Protein AF-A0A1E7RCG8-F1 (afdb_monomer_lite)

pLDDT: mean 78.98, std 17.81, range [35.38, 94.06]

Organism: NCBI:txid1262585

Structure (mmCIF, N/CA/C/O backbone):
data_AF-A0A1E7RCG8-F1
#
_entry.id   AF-A0A1E7RCG8-F1
#
loop_
_atom_site.group_PDB
_atom_site.id
_atom_site.type_symbol
_atom_site.label_atom_id
_atom_site.label_alt_id
_atom_site.label_comp_id
_atom_site.label_asym_id
_atom_site.label_entity_id
_atom_site.label_seq_id
_atom_site.pdbx_PDB_ins_code
_atom_site.Cartn_x
_atom_site.Cartn_y
_atom_site.Cartn_z
_atom_site.occupancy
_atom_site.B_iso_or_equiv
_atom_site.auth_seq_id
_atom_site.auth_comp_id
_atom_site.auth_asym_id
_atom_site.auth_atom_id
_atom_site.pdbx_PDB_model_num
ATOM 1 N N . MET A 1 1 ? -11.435 17.766 3.651 1.00 52.00 1 MET A N 1
ATOM 2 C CA . MET A 1 1 ? -10.943 16.372 3.685 1.00 52.00 1 MET A CA 1
ATOM 3 C C . MET A 1 1 ? -9.484 16.411 4.091 1.00 52.00 1 MET A C 1
ATOM 5 O O . MET A 1 1 ? -8.749 17.209 3.526 1.00 52.00 1 MET A O 1
ATOM 9 N N . GLN A 1 2 ? -9.094 15.659 5.115 1.00 78.31 2 GLN A N 1
ATOM 10 C CA . GLN A 1 2 ? -7.723 15.662 5.619 1.00 78.31 2 GLN A CA 1
ATOM 11 C C . GLN A 1 2 ? -6.909 14.642 4.813 1.00 78.31 2 GLN A C 1
ATOM 13 O O . GLN A 1 2 ? -7.200 13.451 4.869 1.00 78.31 2 GLN A O 1
ATOM 18 N N . THR A 1 3 ? -5.942 15.112 4.028 1.00 89.19 3 THR A N 1
ATOM 19 C CA . THR A 1 3 ? -5.001 14.256 3.290 1.00 89.19 3 THR A CA 1
ATOM 20 C C . THR A 1 3 ? -3.705 14.181 4.084 1.00 89.19 3 THR A C 1
ATOM 22 O O . THR A 1 3 ? -3.158 15.217 4.459 1.00 89.19 3 THR A O 1
ATOM 25 N N . LEU A 1 4 ? -3.230 12.970 4.366 1.00 93.38 4 LEU A N 1
ATOM 26 C CA . LEU A 1 4 ? -1.968 12.739 5.064 1.00 93.38 4 LEU A CA 1
ATOM 27 C C . LEU A 1 4 ? -0.823 12.562 4.072 1.00 93.38 4 LEU A C 1
ATOM 29 O O . LEU A 1 4 ? -0.998 11.992 2.998 1.00 93.38 4 LEU A O 1
ATOM 33 N N . THR A 1 5 ? 0.373 12.987 4.460 1.00 93.75 5 THR A N 1
ATOM 34 C CA . THR A 1 5 ? 1.600 12.690 3.714 1.00 93.75 5 THR A CA 1
ATOM 35 C C . THR A 1 5 ? 2.367 11.545 4.370 1.00 93.75 5 THR A C 1
ATOM 37 O O . THR A 1 5 ? 2.252 11.311 5.574 1.00 93.75 5 THR A O 1
ATOM 40 N N . ILE A 1 6 ? 3.194 10.836 3.599 1.00 92.81 6 ILE A N 1
ATOM 41 C CA . ILE A 1 6 ? 4.041 9.756 4.129 1.00 92.81 6 ILE A CA 1
ATOM 42 C C . ILE A 1 6 ? 4.908 10.225 5.319 1.00 92.81 6 ILE A C 1
ATOM 44 O O . ILE A 1 6 ? 4.835 9.588 6.373 1.00 92.81 6 ILE A O 1
ATOM 48 N N . PRO A 1 7 ? 5.620 11.373 5.262 1.00 92.75 7 PRO A N 1
ATOM 49 C CA . PRO A 1 7 ? 6.367 11.880 6.417 1.00 92.75 7 PRO A CA 1
ATOM 50 C C . PRO A 1 7 ? 5.498 12.125 7.662 1.00 92.75 7 PRO A C 1
ATOM 52 O O . PRO A 1 7 ? 5.927 11.856 8.783 1.00 92.75 7 PRO A O 1
ATOM 55 N N . GLN A 1 8 ? 4.262 12.614 7.492 1.00 92.94 8 GLN A N 1
ATOM 56 C CA . GLN A 1 8 ? 3.329 12.825 8.608 1.00 92.94 8 GLN A CA 1
ATOM 57 C C . GLN A 1 8 ? 2.872 11.512 9.247 1.00 92.94 8 GLN A C 1
ATOM 59 O O . GLN A 1 8 ? 2.609 11.472 10.449 1.00 92.94 8 GLN A O 1
ATOM 64 N N . ILE A 1 9 ? 2.767 10.440 8.462 1.00 93.12 9 ILE A N 1
ATOM 65 C CA . ILE A 1 9 ? 2.411 9.123 8.988 1.00 93.12 9 ILE A CA 1
ATOM 66 C C . ILE A 1 9 ? 3.572 8.570 9.821 1.00 93.12 9 ILE A C 1
ATOM 68 O O . ILE A 1 9 ? 3.374 8.157 10.964 1.00 93.12 9 ILE A O 1
ATOM 72 N N . PHE A 1 10 ? 4.799 8.648 9.302 1.00 91.44 10 PHE A N 1
ATOM 73 C CA . PHE A 1 10 ? 5.983 8.157 10.009 1.00 91.44 10 PHE A CA 1
ATOM 74 C C . PHE A 1 10 ? 6.366 8.995 11.236 1.00 91.44 10 PHE A C 1
ATOM 76 O O . PHE A 1 10 ? 6.855 8.434 12.214 1.00 91.44 10 PHE A O 1
ATOM 83 N N . SER A 1 11 ? 6.066 10.299 11.269 1.00 91.88 11 SER A N 1
ATOM 84 C CA . SER A 1 11 ? 6.270 11.114 12.482 1.00 91.88 11 SER A CA 1
ATOM 85 C C . SER A 1 11 ? 5.372 10.699 13.654 1.00 91.88 11 SER A C 1
ATOM 87 O O . SER A 1 11 ? 5.677 10.996 14.807 1.00 91.88 11 SER A O 1
ATOM 89 N N . ARG A 1 12 ? 4.279 9.978 13.374 1.00 93.50 12 ARG A N 1
ATOM 90 C CA . ARG A 1 12 ? 3.350 9.417 14.366 1.00 93.50 12 ARG A CA 1
ATOM 91 C C . ARG A 1 12 ? 3.326 7.887 14.334 1.00 93.50 12 ARG A C 1
ATOM 93 O O . ARG A 1 12 ? 2.337 7.280 14.737 1.00 93.50 12 ARG A O 1
ATOM 100 N N . TRP A 1 13 ? 4.405 7.250 13.879 1.00 91.50 13 TRP A N 1
ATOM 101 C CA . TRP A 1 13 ? 4.464 5.800 13.677 1.00 91.50 13 TRP A CA 1
ATOM 102 C C . TRP A 1 13 ? 4.024 4.992 14.906 1.00 91.50 13 TRP A C 1
ATOM 104 O O . TRP A 1 13 ? 3.143 4.140 14.798 1.00 91.50 13 TRP A O 1
ATOM 114 N N . SER A 1 14 ? 4.550 5.323 16.090 1.00 91.62 14 SER A N 1
ATOM 115 C CA . SER A 1 14 ? 4.218 4.630 17.344 1.00 91.62 14 SER A CA 1
ATOM 116 C C . SER A 1 14 ? 2.732 4.717 17.704 1.00 91.62 14 SER A C 1
ATOM 118 O O . SER A 1 14 ? 2.170 3.760 18.230 1.00 91.62 14 SER A O 1
ATOM 120 N N . PHE A 1 15 ? 2.073 5.838 17.386 1.00 94.06 15 PHE A N 1
ATOM 121 C CA . PHE A 1 15 ? 0.631 5.999 17.587 1.00 94.06 15 PHE A CA 1
ATOM 122 C C . PHE A 1 15 ? -0.150 5.022 16.703 1.00 94.06 15 PHE A C 1
ATOM 124 O O . PHE A 1 15 ? -1.033 4.319 17.191 1.00 94.06 15 PHE A O 1
ATOM 131 N N . TYR A 1 16 ? 0.208 4.924 15.421 1.00 93.62 16 TYR A N 1
ATOM 132 C CA . TYR A 1 16 ? -0.446 3.996 14.500 1.00 93.62 16 TYR A CA 1
ATOM 133 C C . TYR A 1 16 ? -0.201 2.535 14.871 1.00 93.62 16 TYR A C 1
ATOM 135 O O . TYR A 1 16 ? -1.112 1.726 14.741 1.00 93.62 16 TYR A O 1
ATOM 143 N N . GLN A 1 17 ? 0.993 2.199 15.366 1.00 90.94 17 GLN A N 1
ATOM 144 C CA . GLN A 1 17 ? 1.291 0.855 15.865 1.00 90.94 17 GLN A CA 1
ATOM 145 C C . GLN A 1 17 ? 0.428 0.505 17.082 1.00 90.94 17 GLN A C 1
ATOM 147 O O . GLN A 1 17 ? -0.164 -0.571 17.123 1.00 90.94 17 GLN A O 1
ATOM 152 N N . TYR A 1 18 ? 0.322 1.419 18.049 1.00 94.00 18 TYR A N 1
ATOM 153 C CA . TYR A 1 18 ? -0.443 1.194 19.276 1.00 94.00 18 TYR A CA 1
ATOM 154 C C . TYR A 1 18 ? -1.959 1.120 19.023 1.00 94.00 18 TYR A C 1
ATOM 156 O O . TYR A 1 18 ? -2.644 0.281 19.600 1.00 94.00 18 TYR A O 1
ATOM 164 N N . HIS A 1 19 ? -2.487 1.955 18.124 1.00 92.62 19 HIS A N 1
ATOM 165 C CA . HIS A 1 19 ? -3.923 2.033 17.824 1.00 92.62 19 HIS A CA 1
ATOM 166 C C . HIS A 1 19 ? -4.354 1.256 16.573 1.00 92.62 19 HIS A C 1
ATOM 168 O O . HIS A 1 19 ? -5.495 1.398 16.128 1.00 92.62 19 HIS A O 1
ATOM 174 N N . TYR A 1 20 ? -3.472 0.432 16.002 1.00 91.56 20 TYR A N 1
ATOM 175 C CA . TYR A 1 20 ? -3.683 -0.232 14.714 1.00 91.56 20 TYR A CA 1
ATOM 176 C C . TYR A 1 20 ? -5.047 -0.917 14.598 1.00 91.56 20 TYR A C 1
ATOM 178 O O . TYR A 1 20 ? -5.795 -0.652 13.658 1.00 91.56 20 TYR A O 1
ATOM 186 N N . GLN A 1 21 ? -5.384 -1.766 15.573 1.00 88.88 21 GLN A N 1
ATOM 187 C CA . GLN A 1 21 ? -6.600 -2.575 15.540 1.00 88.88 21 GLN A CA 1
ATOM 188 C C . GLN A 1 21 ? -7.869 -1.713 15.515 1.00 88.88 21 GLN A C 1
ATOM 190 O O . GLN A 1 21 ? -8.797 -2.017 14.769 1.00 88.88 21 GLN A O 1
ATOM 195 N N . SER A 1 22 ? -7.893 -0.613 16.271 1.00 89.44 22 SER A N 1
ATOM 196 C CA . SER A 1 22 ? -9.023 0.320 16.280 1.00 89.44 22 SER A CA 1
ATOM 197 C C . SER A 1 22 ? -9.145 1.069 14.951 1.00 89.44 22 SER A C 1
ATOM 199 O O . SER A 1 22 ? -10.242 1.203 14.412 1.00 89.44 22 SER A O 1
ATOM 201 N N . LEU A 1 23 ? -8.015 1.510 14.386 1.00 89.69 23 LEU A N 1
ATOM 202 C CA . LEU A 1 23 ? -7.982 2.291 13.147 1.00 89.69 23 LEU A CA 1
ATOM 203 C C . LEU A 1 23 ? -8.460 1.496 11.929 1.00 89.69 23 LEU A C 1
ATOM 205 O O . LEU A 1 23 ? -9.164 2.047 11.086 1.00 89.69 23 LEU A O 1
ATOM 209 N N . ILE A 1 24 ? -8.110 0.208 11.827 1.00 89.19 24 ILE A N 1
ATOM 210 C CA . ILE A 1 24 ? -8.521 -0.620 10.680 1.00 89.19 24 ILE A CA 1
ATOM 211 C C . ILE A 1 24 ? -10.001 -1.022 10.717 1.00 89.19 24 ILE A C 1
ATOM 213 O O . ILE A 1 24 ? -10.560 -1.382 9.683 1.00 89.19 24 ILE A O 1
ATOM 217 N N . GLN A 1 25 ? -10.633 -0.967 11.892 1.00 87.75 25 GLN A N 1
ATOM 218 C CA . GLN A 1 25 ? -12.046 -1.305 12.074 1.00 87.75 25 GLN A CA 1
ATOM 219 C C . GLN A 1 25 ? -12.972 -0.108 11.834 1.00 87.75 25 GLN A C 1
ATOM 221 O O . GLN A 1 25 ? -14.127 -0.299 11.458 1.00 87.75 25 GLN A O 1
ATOM 226 N N . GLN A 1 26 ? -12.478 1.115 12.031 1.00 88.94 26 GLN A N 1
ATOM 227 C CA . GLN A 1 26 ? -13.250 2.346 11.877 1.00 88.94 26 GLN A CA 1
ATOM 228 C C . GLN A 1 26 ? -13.170 2.863 10.430 1.00 88.94 26 GLN A C 1
ATOM 230 O O . GLN A 1 26 ? -12.097 3.296 10.008 1.00 88.94 26 GLN A O 1
ATOM 235 N N . PRO A 1 27 ? -14.280 2.880 9.660 1.00 87.12 27 PRO A N 1
ATOM 236 C CA . PRO A 1 27 ? -14.265 3.306 8.259 1.00 87.12 27 PRO A CA 1
ATOM 237 C C . PRO A 1 27 ? -13.695 4.712 8.057 1.00 87.12 27 PRO A C 1
ATOM 239 O O . PRO A 1 27 ? -12.903 4.924 7.146 1.00 87.12 27 PRO A O 1
ATOM 242 N N . GLU A 1 28 ? -14.041 5.646 8.944 1.00 87.44 28 GLU A N 1
ATOM 243 C CA . GLU A 1 28 ? -13.614 7.048 8.868 1.00 87.44 28 GLU A CA 1
ATOM 244 C C . GLU A 1 28 ? -12.093 7.205 8.979 1.00 87.44 28 GLU A C 1
ATOM 246 O O . GLU A 1 28 ? -11.494 8.005 8.263 1.00 87.44 28 GLU A O 1
ATOM 251 N N . CYS A 1 29 ? -11.458 6.406 9.842 1.00 87.25 29 CYS A N 1
ATOM 252 C CA . CYS A 1 29 ? -10.006 6.375 9.989 1.00 87.25 29 CYS A CA 1
ATOM 253 C C . CYS A 1 29 ? -9.337 5.576 8.867 1.00 87.25 29 CYS A C 1
ATOM 255 O O . CYS A 1 29 ? -8.251 5.932 8.408 1.00 87.25 29 CYS A O 1
ATOM 257 N N . TYR A 1 30 ? -9.994 4.511 8.402 1.00 90.50 30 TYR A N 1
ATOM 258 C CA . TYR A 1 30 ? -9.502 3.657 7.330 1.00 90.50 30 TYR A CA 1
ATOM 259 C C . TYR A 1 30 ? -9.352 4.424 6.014 1.00 90.50 30 TYR A C 1
ATOM 261 O O . TYR A 1 30 ? -8.318 4.317 5.355 1.00 90.50 30 TYR A O 1
ATOM 269 N N . THR A 1 31 ? -10.367 5.213 5.644 1.00 90.31 31 THR A N 1
ATOM 270 C CA . THR A 1 31 ? -10.464 5.910 4.351 1.00 90.31 31 THR A CA 1
ATOM 271 C C . THR A 1 31 ? -9.809 7.291 4.342 1.00 90.31 31 THR A C 1
ATOM 273 O O . THR A 1 31 ? -10.132 8.124 3.493 1.00 90.31 31 THR A O 1
ATOM 276 N N . ILE A 1 32 ? -8.885 7.571 5.265 1.00 91.69 32 ILE A N 1
ATOM 277 C CA . ILE A 1 32 ? -8.080 8.795 5.204 1.00 91.69 32 ILE A CA 1
ATOM 278 C C . ILE A 1 32 ? -7.165 8.715 3.978 1.00 91.69 32 ILE A C 1
ATOM 280 O O . ILE A 1 32 ? -6.420 7.748 3.806 1.00 91.69 32 ILE A O 1
ATOM 284 N N . LEU A 1 33 ? -7.237 9.725 3.110 1.00 92.62 33 LEU A N 1
ATOM 285 C CA . LEU A 1 33 ? -6.431 9.786 1.894 1.00 92.62 33 LEU A CA 1
ATOM 286 C C . LEU A 1 33 ? -4.961 10.005 2.236 1.00 92.62 33 LEU A C 1
ATOM 288 O O . LEU A 1 33 ? -4.630 10.835 3.085 1.00 92.62 33 LEU A O 1
ATOM 292 N N . VAL A 1 34 ? -4.090 9.305 1.515 1.00 93.44 34 VAL A N 1
ATOM 293 C CA . VAL A 1 34 ? -2.646 9.502 1.601 1.00 93.44 34 VAL A CA 1
ATOM 294 C C . VAL A 1 34 ? -2.127 10.026 0.270 1.00 93.44 34 VAL A C 1
ATOM 296 O O . VAL A 1 34 ? -2.423 9.486 -0.799 1.00 93.44 34 VAL A O 1
ATOM 299 N N . GLU A 1 35 ? -1.384 11.125 0.331 1.00 93.25 35 GLU A N 1
ATOM 300 C CA . GLU A 1 35 ? -0.849 11.799 -0.842 1.00 93.25 35 GLU A CA 1
ATOM 301 C C . GLU A 1 35 ? 0.119 10.882 -1.596 1.00 93.25 35 GLU A C 1
ATOM 303 O O . GLU A 1 35 ? 1.000 10.264 -0.998 1.00 93.25 35 GLU A O 1
ATOM 308 N N . ASN A 1 36 ? -0.043 10.803 -2.919 1.00 90.62 36 ASN A N 1
ATOM 309 C CA . ASN A 1 36 ? 0.795 10.002 -3.817 1.00 90.62 36 ASN A CA 1
ATOM 310 C C . ASN A 1 36 ? 0.845 8.492 -3.494 1.00 90.62 36 ASN A C 1
ATOM 312 O O . ASN A 1 36 ? 1.664 7.776 -4.061 1.00 90.62 36 ASN A O 1
ATOM 316 N N . ALA A 1 37 ? -0.056 7.976 -2.651 1.00 93.69 37 ALA A N 1
ATOM 317 C CA . ALA A 1 37 ? -0.143 6.548 -2.364 1.00 93.69 37 ALA A CA 1
ATOM 318 C C . ALA A 1 37 ? -1.133 5.855 -3.310 1.00 93.69 37 ALA A C 1
ATOM 320 O O . ALA A 1 37 ? -2.346 6.071 -3.247 1.00 93.69 37 ALA A O 1
ATOM 321 N N . PHE A 1 38 ? -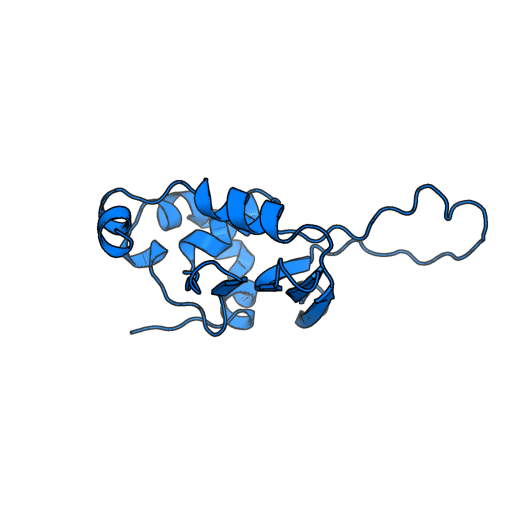0.618 5.028 -4.219 1.00 93.75 38 PHE A N 1
ATOM 322 C CA . PHE A 1 38 ? -1.435 4.325 -5.207 1.00 93.75 38 PHE A CA 1
ATOM 323 C C . PHE A 1 38 ? -0.735 3.090 -5.777 1.00 93.75 38 PHE A C 1
ATOM 325 O O . PHE A 1 38 ? 0.490 2.980 -5.763 1.00 93.75 38 PHE A O 1
ATOM 332 N N . ILE A 1 39 ? -1.521 2.197 -6.376 1.00 91.50 39 ILE A N 1
ATOM 333 C CA . ILE A 1 39 ? -1.034 1.086 -7.192 1.00 91.50 39 ILE A CA 1
ATOM 334 C C . ILE A 1 39 ? -1.525 1.259 -8.620 1.00 91.50 39 ILE A C 1
ATOM 336 O O . ILE A 1 39 ? -2.721 1.395 -8.862 1.00 91.50 39 ILE A O 1
ATOM 340 N N . THR A 1 40 ? -0.612 1.227 -9.581 1.00 92.06 40 THR A N 1
ATOM 341 C CA . THR A 1 40 ? -0.931 1.142 -11.007 1.00 92.06 40 THR A CA 1
ATOM 342 C C . THR A 1 40 ? -0.182 -0.044 -11.584 1.00 92.06 40 THR A C 1
ATOM 344 O O . THR A 1 40 ? 1.042 -0.024 -11.634 1.00 92.06 40 THR A O 1
ATOM 347 N N . VAL A 1 41 ? -0.906 -1.077 -12.008 1.00 87.12 41 VAL A N 1
ATOM 348 C CA . VAL A 1 41 ? -0.326 -2.262 -12.651 1.00 87.12 41 VAL A CA 1
ATOM 349 C C . VAL A 1 41 ? -1.020 -2.432 -13.992 1.00 87.12 41 VAL A C 1
ATOM 351 O O . VAL A 1 41 ? -2.116 -2.970 -14.033 1.00 87.12 41 VAL A O 1
ATOM 354 N N . PHE A 1 42 ? -0.433 -1.955 -15.089 1.00 86.25 42 PHE A N 1
ATOM 355 C CA . PHE A 1 42 ? -1.032 -2.105 -16.418 1.00 86.25 42 PHE A CA 1
ATOM 356 C C . PHE A 1 42 ? -1.124 -3.598 -16.794 1.00 86.25 42 PHE A C 1
ATOM 358 O O . PHE A 1 42 ? -0.124 -4.307 -16.626 1.00 86.25 42 PHE A O 1
ATOM 365 N N . PRO A 1 43 ? -2.276 -4.091 -17.301 1.00 84.94 43 PRO A N 1
ATOM 366 C CA . PRO A 1 43 ? -3.440 -3.345 -17.819 1.00 84.94 43 PRO A CA 1
ATOM 367 C C . PRO A 1 43 ? -4.578 -3.072 -16.812 1.00 84.94 43 PRO A C 1
ATOM 369 O O . PRO A 1 43 ? -5.665 -2.647 -17.203 1.00 84.94 43 PRO A O 1
ATOM 372 N N . PHE A 1 44 ? -4.376 -3.317 -15.519 1.00 86.38 44 PHE A N 1
ATOM 373 C CA . PHE A 1 44 ? -5.367 -3.032 -14.481 1.00 86.38 44 PHE A CA 1
ATOM 374 C C . PHE A 1 44 ? -5.496 -1.529 -14.190 1.00 86.38 44 PHE A C 1
ATOM 376 O O . PHE A 1 44 ? -4.597 -0.727 -14.451 1.00 86.38 44 PHE A O 1
ATOM 383 N N . ARG A 1 45 ? -6.645 -1.144 -13.617 1.00 85.31 45 ARG A N 1
ATOM 384 C CA . ARG A 1 45 ? -6.920 0.243 -13.220 1.00 85.31 45 ARG A CA 1
ATOM 385 C C . ARG A 1 45 ? -5.969 0.700 -12.112 1.00 85.31 45 ARG A C 1
ATOM 387 O O . ARG A 1 45 ? -5.589 -0.086 -11.246 1.00 85.31 45 ARG A O 1
ATOM 394 N N . LYS A 1 46 ? -5.656 1.998 -12.116 1.00 89.12 46 LYS A N 1
ATOM 395 C CA . LYS A 1 46 ? -5.018 2.674 -10.983 1.00 89.12 46 LYS A CA 1
ATOM 396 C C . LYS A 1 46 ? -5.946 2.616 -9.770 1.00 89.12 46 LYS A C 1
ATOM 398 O O . LYS A 1 46 ? -7.132 2.915 -9.885 1.00 89.12 46 LYS A O 1
ATOM 403 N N . VAL A 1 47 ? -5.386 2.271 -8.620 1.00 90.31 47 VAL A N 1
ATOM 404 C CA . VAL A 1 47 ? -6.090 2.192 -7.343 1.00 90.31 47 VAL A CA 1
ATOM 405 C C . VAL A 1 47 ? -5.417 3.123 -6.351 1.00 90.31 47 VAL A C 1
ATOM 407 O O . VAL A 1 47 ? -4.208 3.038 -6.144 1.00 90.31 47 VAL A O 1
ATOM 410 N N . GLN A 1 48 ? -6.197 4.018 -5.753 1.00 92.38 48 GLN A N 1
ATOM 411 C CA . GLN A 1 48 ? -5.732 4.870 -4.665 1.00 92.38 48 GLN A CA 1
ATOM 412 C C . GLN A 1 48 ? -5.623 4.045 -3.379 1.00 92.38 48 GLN A C 1
ATOM 414 O O . GLN A 1 48 ? -6.498 3.224 -3.099 1.00 92.38 48 GLN A O 1
ATOM 419 N N . LEU A 1 49 ? -4.561 4.268 -2.608 1.00 92.06 49 LEU A N 1
ATOM 420 C CA . LEU A 1 49 ? -4.384 3.671 -1.288 1.00 92.06 49 LEU A CA 1
ATOM 421 C C . LEU A 1 49 ? -4.790 4.668 -0.208 1.00 92.06 49 LEU A C 1
ATOM 423 O O . LEU A 1 49 ? -4.483 5.862 -0.288 1.00 92.06 49 LEU A O 1
ATOM 427 N N . TYR A 1 50 ? -5.447 4.154 0.820 1.00 93.62 50 TYR A N 1
ATOM 428 C CA . TYR A 1 50 ? -5.802 4.908 2.010 1.00 93.62 50 TYR A CA 1
ATOM 429 C C . TYR A 1 50 ? -4.897 4.523 3.176 1.00 93.62 50 TYR A C 1
ATOM 431 O O . TYR A 1 50 ? -4.147 3.545 3.116 1.00 93.62 50 TYR A O 1
ATOM 439 N N . LEU A 1 51 ? -4.979 5.290 4.262 1.00 93.81 51 LEU A N 1
ATOM 440 C CA . LEU A 1 51 ? -4.208 5.036 5.473 1.00 93.81 51 LEU A CA 1
ATOM 441 C C . LEU A 1 51 ? -4.388 3.591 5.956 1.00 93.81 51 LEU A C 1
ATOM 443 O O . LEU A 1 51 ? -3.404 2.917 6.250 1.00 93.81 51 LEU A O 1
ATOM 447 N N . GLY A 1 52 ? -5.629 3.100 5.987 1.00 92.25 52 GLY A N 1
ATOM 448 C CA . GLY A 1 52 ? -5.928 1.738 6.411 1.00 92.25 52 GLY A CA 1
ATOM 449 C C . GLY A 1 52 ? -5.276 0.668 5.534 1.00 92.25 52 GLY A C 1
ATOM 450 O O . GLY A 1 52 ? -4.748 -0.305 6.072 1.00 92.25 52 GLY A O 1
ATOM 451 N N . ASP A 1 53 ? -5.252 0.861 4.209 1.00 92.56 53 ASP A N 1
ATOM 452 C CA . ASP A 1 53 ? -4.574 -0.063 3.293 1.00 92.56 53 ASP A CA 1
ATOM 453 C C . ASP A 1 53 ? -3.072 -0.119 3.616 1.00 92.56 53 ASP A C 1
ATOM 455 O O . ASP A 1 53 ? -2.515 -1.196 3.820 1.00 92.56 53 ASP A O 1
ATOM 459 N N . LEU A 1 54 ? -2.423 1.046 3.725 1.00 93.38 54 LEU A N 1
ATOM 460 C CA . LEU A 1 54 ? -0.986 1.143 3.992 1.00 93.38 54 LEU A CA 1
ATOM 461 C C . LEU A 1 54 ? -0.603 0.524 5.339 1.00 93.38 54 LEU A C 1
ATOM 463 O O . LEU A 1 54 ? 0.339 -0.263 5.398 1.00 93.38 54 LEU A O 1
ATOM 467 N N . LEU A 1 55 ? -1.351 0.815 6.409 1.00 93.12 55 LEU A N 1
ATOM 468 C CA . LEU A 1 55 ? -1.080 0.246 7.732 1.00 93.12 55 LEU A CA 1
ATOM 469 C C . LEU A 1 55 ? -1.167 -1.283 7.718 1.00 93.12 55 LEU A C 1
ATOM 471 O O . LEU A 1 55 ? -0.281 -1.945 8.260 1.00 93.12 55 LEU A O 1
ATOM 475 N N . GLN A 1 56 ? -2.183 -1.854 7.060 1.00 91.88 56 GLN A N 1
ATOM 476 C CA . GLN A 1 56 ? -2.280 -3.309 6.924 1.00 91.88 56 GLN A CA 1
ATOM 477 C C . GLN A 1 56 ? -1.094 -3.879 6.141 1.00 91.88 56 GLN A C 1
ATOM 479 O O . GLN A 1 56 ? -0.494 -4.866 6.566 1.00 91.88 56 GLN A O 1
ATOM 484 N N . LEU A 1 57 ? -0.715 -3.255 5.023 1.00 91.06 57 LEU A N 1
ATOM 485 C CA . LEU A 1 57 ? 0.377 -3.720 4.160 1.00 91.06 57 LEU A CA 1
ATOM 486 C C . LEU A 1 57 ? 1.754 -3.624 4.837 1.00 91.06 57 LEU A C 1
ATOM 488 O O . LEU A 1 57 ? 2.599 -4.507 4.663 1.00 91.06 57 LEU A O 1
ATOM 492 N N . TRP A 1 58 ? 1.982 -2.580 5.633 1.00 91.38 58 TRP A N 1
ATOM 493 C CA . TRP A 1 58 ? 3.235 -2.367 6.351 1.00 91.38 58 TRP A CA 1
ATOM 494 C C . TRP A 1 58 ? 3.361 -3.244 7.591 1.00 91.38 58 TRP A C 1
ATOM 496 O O . TRP A 1 58 ? 4.407 -3.859 7.798 1.00 91.38 58 TRP A O 1
ATOM 506 N N . PHE A 1 59 ? 2.312 -3.344 8.411 1.00 88.38 59 PHE A N 1
ATOM 507 C CA . PHE A 1 59 ? 2.373 -4.119 9.653 1.00 88.38 59 PHE A CA 1
ATOM 508 C C . PHE A 1 59 ? 2.288 -5.630 9.424 1.00 88.38 59 PHE A C 1
ATOM 510 O O . PHE A 1 59 ? 2.836 -6.392 10.217 1.00 88.38 59 PHE A O 1
ATOM 517 N N . SER A 1 60 ? 1.711 -6.072 8.304 1.00 82.38 60 SER A N 1
ATOM 518 C CA . SER A 1 60 ? 1.810 -7.467 7.842 1.00 82.38 60 SER A CA 1
ATOM 519 C C . SER A 1 60 ? 3.170 -7.814 7.218 1.00 82.38 60 SER A C 1
ATOM 521 O O . SER A 1 60 ? 3.400 -8.963 6.845 1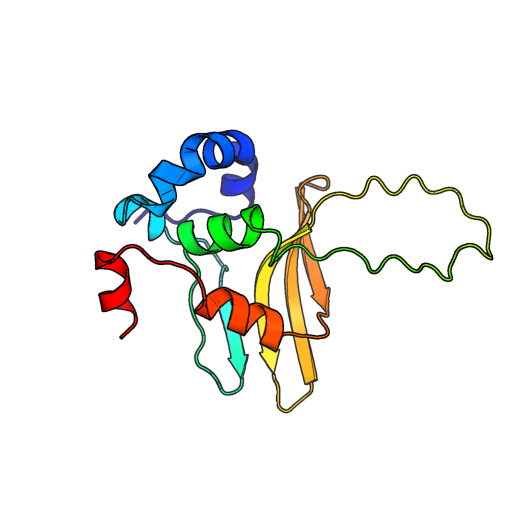.00 82.38 60 SER A O 1
ATOM 523 N N . ARG A 1 61 ? 4.082 -6.834 7.096 1.00 78.06 61 ARG A N 1
ATOM 524 C CA . ARG A 1 61 ? 5.398 -6.948 6.440 1.00 78.06 61 ARG A CA 1
ATOM 525 C C . ARG A 1 61 ? 5.347 -7.349 4.961 1.00 78.06 61 ARG A C 1
ATOM 527 O O . ARG A 1 61 ? 6.385 -7.630 4.368 1.00 78.06 61 ARG A O 1
ATOM 534 N N . HIS A 1 62 ? 4.172 -7.368 4.332 1.00 74.00 62 HIS A N 1
ATOM 535 C CA . HIS A 1 62 ? 4.045 -7.781 2.935 1.00 74.00 62 HIS A CA 1
ATOM 536 C C . HIS A 1 62 ? 4.570 -6.738 1.942 1.00 74.00 62 HIS A C 1
ATOM 538 O O . HIS A 1 62 ? 4.908 -7.095 0.815 1.00 74.00 62 HIS A O 1
ATOM 544 N N . TRP A 1 63 ? 4.619 -5.467 2.346 1.00 77.94 63 TRP A N 1
ATOM 545 C CA . TRP A 1 63 ? 5.116 -4.337 1.553 1.00 77.94 63 TRP A CA 1
ATOM 546 C C . TRP A 1 63 ? 6.388 -3.724 2.151 1.00 77.94 63 TRP A C 1
ATOM 548 O O . TRP A 1 63 ? 6.594 -2.508 2.142 1.00 77.94 63 TRP A O 1
ATOM 558 N N . GLN A 1 64 ? 7.237 -4.587 2.702 1.00 73.31 64 GLN A N 1
ATOM 559 C CA . GLN A 1 64 ? 8.597 -4.236 3.076 1.00 73.31 64 GLN A CA 1
ATOM 560 C C . GLN A 1 64 ? 9.541 -4.770 2.004 1.00 73.31 64 GLN A C 1
ATOM 562 O O . GLN A 1 64 ? 9.570 -5.976 1.749 1.00 73.31 64 GLN A O 1
ATOM 567 N N . VAL A 1 65 ? 10.310 -3.880 1.375 1.00 63.19 65 VAL A N 1
ATOM 568 C CA . VAL A 1 65 ? 11.407 -4.310 0.504 1.00 63.19 65 VAL A CA 1
ATOM 569 C C . VAL A 1 65 ? 12.542 -4.723 1.426 1.00 63.19 65 VAL A C 1
ATOM 571 O O . VAL A 1 65 ? 13.228 -3.884 2.004 1.00 63.19 65 VAL A O 1
ATOM 574 N N . GLN A 1 66 ? 12.702 -6.029 1.622 1.00 55.38 66 GLN A N 1
ATOM 575 C CA . GLN A 1 66 ? 13.929 -6.548 2.211 1.00 55.38 66 GLN A CA 1
ATOM 576 C C . GLN A 1 66 ? 15.006 -6.459 1.130 1.00 55.38 66 GLN A C 1
ATOM 578 O O . GLN A 1 66 ? 14.779 -6.986 0.038 1.00 55.38 66 GLN A O 1
ATOM 583 N N . PRO A 1 67 ? 16.151 -5.801 1.383 1.00 47.81 67 PRO A N 1
ATOM 584 C CA . PRO A 1 67 ? 17.282 -5.948 0.486 1.00 47.81 67 PRO A CA 1
ATOM 585 C C . PRO A 1 67 ? 17.594 -7.441 0.431 1.00 47.81 67 PRO A C 1
ATOM 587 O O . PRO A 1 67 ? 17.721 -8.081 1.478 1.00 47.81 67 PRO A O 1
ATOM 590 N N . THR A 1 68 ? 17.611 -8.005 -0.777 1.00 40.91 68 THR A N 1
ATOM 591 C CA . THR A 1 68 ? 17.947 -9.407 -1.015 1.00 40.91 68 THR A CA 1
ATOM 592 C C . THR A 1 68 ? 19.210 -9.709 -0.226 1.00 40.91 68 THR A C 1
ATOM 594 O O . THR A 1 68 ? 20.265 -9.162 -0.535 1.00 40.91 68 THR A O 1
ATOM 597 N N . CYS A 1 69 ? 19.107 -10.530 0.823 1.00 40.94 69 CYS A N 1
ATOM 598 C CA . CYS A 1 69 ? 20.282 -11.059 1.492 1.00 40.94 69 CYS A CA 1
ATOM 599 C C . CYS A 1 69 ? 21.045 -11.835 0.425 1.00 40.94 69 CYS A C 1
ATOM 601 O O . CYS A 1 69 ? 20.676 -12.960 0.082 1.00 40.94 69 CYS A O 1
ATOM 603 N N . GLN A 1 70 ? 22.077 -11.216 -0.136 1.00 38.50 70 GLN A N 1
ATOM 604 C CA . GLN A 1 70 ? 23.052 -11.885 -0.967 1.00 38.50 70 GLN A CA 1
ATOM 605 C C . GLN A 1 70 ? 23.815 -12.834 -0.044 1.00 38.50 70 GLN A C 1
ATOM 607 O O . GLN A 1 70 ? 24.920 -12.559 0.407 1.00 38.50 70 GLN A O 1
ATOM 612 N N . LEU A 1 71 ? 23.220 -13.996 0.228 1.00 42.28 71 LEU A N 1
ATOM 613 C CA . LEU A 1 71 ? 23.857 -15.134 0.896 1.00 42.28 71 LEU A CA 1
ATOM 614 C C . LEU A 1 71 ? 25.115 -15.625 0.144 1.00 42.28 71 LEU A C 1
ATOM 616 O O . LEU A 1 71 ? 25.810 -16.509 0.632 1.00 42.28 71 LEU A O 1
ATOM 620 N N . PHE A 1 72 ? 25.439 -15.023 -1.006 1.00 40.72 72 PHE A N 1
ATOM 621 C CA . PHE A 1 72 ? 26.646 -15.250 -1.795 1.00 40.72 72 PHE A CA 1
ATOM 622 C C . PHE A 1 72 ? 27.726 -14.157 -1.672 1.00 40.72 72 PHE A C 1
ATOM 624 O O . PHE A 1 72 ? 28.812 -14.346 -2.212 1.00 40.72 72 PHE A O 1
ATOM 631 N N . GLU A 1 73 ? 27.505 -13.051 -0.948 1.00 41.94 73 GLU A N 1
ATOM 632 C CA . GLU A 1 73 ? 28.534 -12.002 -0.775 1.00 41.94 73 GLU A CA 1
ATOM 633 C C . GLU A 1 73 ? 29.517 -12.261 0.383 1.00 41.94 73 GLU A C 1
ATOM 635 O O . GLU A 1 73 ? 30.455 -11.498 0.596 1.00 41.94 73 GLU A O 1
ATOM 640 N N . ASN A 1 74 ? 29.405 -13.399 1.074 1.00 38.81 74 ASN A N 1
ATOM 641 C CA . ASN A 1 74 ? 30.356 -13.799 2.121 1.00 38.81 74 ASN A CA 1
ATOM 642 C C . ASN A 1 74 ? 31.744 -14.236 1.605 1.00 38.81 74 ASN A C 1
ATOM 644 O O . ASN A 1 74 ? 32.554 -14.726 2.389 1.00 38.81 74 ASN A O 1
ATOM 648 N N . LEU A 1 75 ? 32.053 -14.058 0.316 1.00 45.25 75 LEU A N 1
ATOM 649 C CA . LEU A 1 75 ? 33.401 -14.295 -0.210 1.00 45.25 75 LEU A CA 1
ATOM 650 C C . LEU A 1 75 ? 34.280 -13.042 -0.264 1.00 45.25 75 LEU A C 1
ATOM 652 O O . LEU A 1 75 ? 35.492 -13.186 -0.406 1.00 45.25 75 LEU A O 1
ATOM 656 N N . LEU A 1 76 ? 33.733 -11.831 -0.114 1.00 39.91 76 LEU A N 1
ATOM 657 C CA . LEU A 1 76 ? 34.522 -10.602 -0.239 1.00 39.91 76 LEU A CA 1
ATOM 658 C C . LEU A 1 76 ? 34.183 -9.594 0.864 1.00 39.91 76 LEU A C 1
ATOM 660 O O . LEU A 1 76 ? 33.280 -8.776 0.755 1.00 39.91 76 LEU A O 1
ATOM 664 N N . GLN A 1 77 ? 34.964 -9.688 1.939 1.00 46.28 77 GLN A N 1
ATOM 665 C CA . GLN A 1 77 ? 35.391 -8.605 2.829 1.00 46.28 77 GLN A CA 1
ATOM 666 C C . GLN A 1 77 ? 34.857 -7.192 2.502 1.00 46.28 77 GLN A C 1
ATOM 668 O O . GLN A 1 77 ? 35.548 -6.444 1.824 1.00 46.28 77 GLN A O 1
ATOM 673 N N . VAL A 1 78 ? 33.736 -6.757 3.089 1.00 37.91 78 VAL A N 1
ATOM 674 C CA . VAL A 1 78 ? 33.589 -5.372 3.578 1.00 37.91 78 VAL A CA 1
ATOM 675 C C . VAL A 1 78 ? 32.633 -5.362 4.768 1.00 37.91 78 VAL A C 1
ATOM 677 O O . VAL A 1 78 ? 31.429 -5.568 4.656 1.00 37.91 78 VAL A O 1
ATOM 680 N N . THR A 1 79 ? 33.183 -5.035 5.928 1.00 40.16 79 THR A N 1
ATOM 681 C CA . THR A 1 79 ? 32.458 -4.533 7.090 1.00 40.16 79 THR A CA 1
ATOM 682 C C . THR A 1 79 ? 31.651 -3.285 6.719 1.00 40.16 79 THR A C 1
ATOM 684 O O . THR A 1 79 ? 32.171 -2.170 6.732 1.00 40.16 79 THR A O 1
ATOM 687 N N . LYS A 1 80 ? 30.361 -3.441 6.433 1.00 36.97 80 LYS A N 1
ATOM 688 C CA . LYS A 1 80 ? 29.371 -2.402 6.715 1.00 36.97 80 LYS A CA 1
ATOM 689 C C . LYS A 1 80 ? 28.305 -3.036 7.586 1.00 36.97 80 LYS A C 1
ATOM 691 O O . LYS A 1 80 ? 27.595 -3.933 7.151 1.00 36.97 80 LYS A O 1
ATOM 696 N N . ASN A 1 81 ? 28.226 -2.565 8.829 1.00 35.38 81 ASN A N 1
ATOM 697 C CA . ASN A 1 81 ? 27.040 -2.688 9.666 1.00 35.38 81 ASN A CA 1
ATOM 698 C C . ASN A 1 81 ? 25.884 -2.033 8.899 1.00 35.38 81 ASN A C 1
ATOM 700 O O . ASN A 1 81 ? 25.606 -0.847 9.067 1.00 35.38 81 ASN A O 1
ATOM 704 N N . LEU A 1 82 ? 25.266 -2.775 7.984 1.00 41.12 82 LEU A N 1
ATOM 705 C CA . LEU A 1 82 ? 24.003 -2.400 7.384 1.00 41.12 82 LEU A CA 1
ATOM 706 C C . LEU A 1 82 ? 22.992 -2.578 8.506 1.00 41.12 82 LEU A C 1
ATOM 708 O O . LEU A 1 82 ? 22.514 -3.676 8.766 1.00 41.12 82 LEU A O 1
ATOM 712 N N . GLN A 1 83 ? 22.732 -1.509 9.255 1.00 42.66 83 GLN A N 1
ATOM 713 C CA . GLN A 1 83 ? 21.526 -1.454 10.061 1.00 42.66 83 GLN A CA 1
ATOM 714 C C . GLN A 1 83 ? 20.378 -1.678 9.075 1.00 42.66 83 GLN A C 1
ATOM 716 O O . GLN A 1 83 ? 20.133 -0.854 8.200 1.00 42.66 83 GLN A O 1
ATOM 721 N N . HIS A 1 84 ? 19.782 -2.868 9.130 1.00 54.62 84 HIS A N 1
ATOM 722 C CA . HIS A 1 84 ? 18.704 -3.296 8.248 1.00 54.62 84 HIS A CA 1
ATOM 723 C C . HIS A 1 84 ? 17.454 -2.498 8.612 1.00 54.62 84 HIS A C 1
ATOM 725 O O . HIS A 1 84 ? 16.664 -2.906 9.464 1.00 54.62 84 HIS A O 1
ATOM 731 N N . THR A 1 85 ? 17.309 -1.316 8.028 1.00 61.75 85 THR A N 1
ATOM 732 C CA . THR A 1 85 ? 16.197 -0.421 8.319 1.00 61.75 85 THR A CA 1
ATOM 733 C C . THR A 1 85 ? 15.018 -0.801 7.426 1.00 61.75 85 THR A C 1
ATOM 735 O O . THR A 1 85 ? 15.196 -1.044 6.230 1.00 61.75 85 THR A O 1
ATOM 738 N N . PRO A 1 86 ? 13.808 -0.965 7.987 1.00 73.00 86 PRO A N 1
ATOM 739 C CA . PRO A 1 86 ? 12.657 -1.371 7.199 1.00 73.00 86 PRO A CA 1
ATOM 740 C C . PRO A 1 86 ? 12.285 -0.257 6.219 1.00 73.00 86 PRO A C 1
ATOM 742 O O . PRO A 1 86 ? 12.033 0.883 6.610 1.00 73.00 86 PRO A O 1
ATOM 745 N N . VAL A 1 87 ? 12.232 -0.618 4.941 1.00 84.62 87 VAL A N 1
ATOM 746 C CA . VAL A 1 87 ? 11.842 0.262 3.843 1.00 84.62 87 VAL A CA 1
ATOM 747 C C . VAL A 1 87 ? 10.398 -0.052 3.455 1.00 84.62 87 VAL A C 1
ATOM 749 O O . VAL A 1 87 ? 10.062 -1.202 3.159 1.00 84.62 87 VAL A O 1
ATOM 752 N N . PHE A 1 88 ? 9.530 0.958 3.485 1.00 89.69 88 PHE A N 1
ATOM 753 C CA . PHE A 1 88 ? 8.079 0.796 3.361 1.00 89.69 88 PHE A CA 1
ATOM 754 C C . PHE A 1 88 ? 7.570 1.280 2.007 1.00 89.69 88 PHE A C 1
ATOM 756 O O . PHE A 1 88 ? 7.668 2.463 1.689 1.00 89.69 88 PHE A O 1
ATOM 763 N N . VAL A 1 89 ? 6.976 0.385 1.219 1.00 91.44 89 VAL A N 1
ATOM 764 C CA . VAL A 1 89 ? 6.399 0.735 -0.089 1.00 91.44 89 VAL A CA 1
ATOM 765 C C . VAL A 1 89 ? 5.110 1.526 0.099 1.00 91.44 89 VAL A C 1
ATOM 767 O O . VAL A 1 89 ? 4.270 1.136 0.901 1.00 91.44 89 VA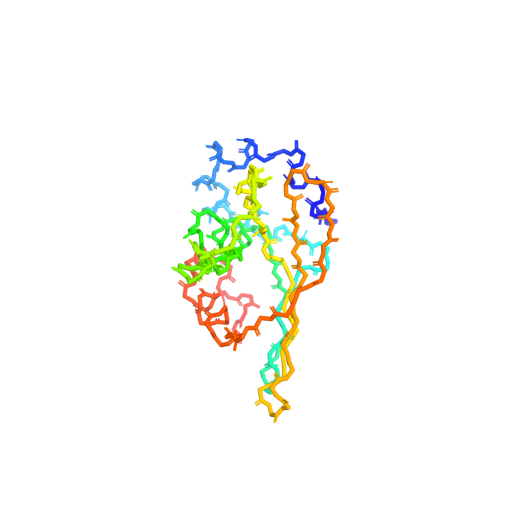L A O 1
ATOM 770 N N . TYR A 1 90 ? 4.909 2.607 -0.652 1.00 92.19 90 TYR A N 1
ATOM 771 C CA . TYR A 1 90 ? 3.637 3.347 -0.635 1.00 92.19 90 TYR A CA 1
ATOM 772 C C . TYR A 1 90 ? 3.081 3.659 -2.026 1.00 92.19 90 TYR A C 1
ATOM 774 O O . TYR A 1 90 ? 1.899 3.977 -2.154 1.00 92.19 90 TYR A O 1
ATOM 782 N N . GLN A 1 91 ? 3.897 3.537 -3.072 1.00 93.56 91 GLN A N 1
ATOM 783 C CA . GLN A 1 91 ? 3.474 3.722 -4.454 1.00 93.56 91 GLN A CA 1
ATOM 784 C C . GLN A 1 91 ? 4.026 2.593 -5.311 1.00 93.56 91 GLN A C 1
ATOM 786 O O . GLN A 1 91 ? 5.193 2.234 -5.178 1.00 93.56 91 GLN A O 1
ATOM 791 N N . ILE A 1 92 ? 3.209 2.073 -6.224 1.00 92.00 92 ILE A N 1
ATOM 792 C CA . ILE A 1 92 ? 3.632 1.069 -7.201 1.00 92.00 92 ILE A CA 1
ATOM 793 C C . ILE A 1 92 ? 3.197 1.498 -8.594 1.00 92.00 92 ILE A C 1
ATOM 795 O O . ILE A 1 92 ? 2.027 1.809 -8.832 1.00 92.00 92 ILE A O 1
ATOM 799 N N . GLN A 1 93 ? 4.144 1.469 -9.524 1.00 91.38 93 GLN A N 1
ATOM 800 C CA . GLN A 1 93 ? 3.934 1.676 -10.948 1.00 91.38 93 GLN A CA 1
ATOM 801 C C . GLN A 1 93 ? 4.573 0.523 -11.707 1.00 91.38 93 GLN A C 1
ATOM 803 O O . GLN A 1 93 ? 5.790 0.392 -11.772 1.00 91.38 93 GLN A O 1
ATOM 808 N N . ALA A 1 94 ? 3.738 -0.324 -12.287 1.00 88.12 94 ALA A N 1
ATOM 809 C CA . ALA A 1 94 ? 4.172 -1.490 -13.021 1.00 88.12 94 ALA A CA 1
ATOM 810 C C . ALA A 1 94 ? 3.457 -1.587 -14.361 1.00 88.12 94 ALA A C 1
ATOM 812 O O . ALA A 1 94 ? 2.264 -1.307 -14.485 1.00 88.12 94 ALA A O 1
ATOM 813 N N . ASN A 1 95 ? 4.190 -2.051 -15.360 1.00 88.06 95 ASN A N 1
ATOM 814 C CA . ASN A 1 95 ? 3.656 -2.446 -16.641 1.00 88.06 95 ASN A CA 1
ATOM 815 C C . ASN A 1 95 ? 4.038 -3.904 -16.899 1.00 88.06 95 ASN A C 1
ATOM 817 O O . ASN A 1 95 ? 5.208 -4.222 -17.100 1.00 88.06 95 ASN A O 1
ATOM 821 N N . LEU A 1 96 ? 3.041 -4.792 -16.865 1.00 83.31 96 LEU A N 1
ATOM 822 C CA . LEU A 1 96 ? 3.258 -6.227 -17.050 1.00 83.31 96 LEU A CA 1
ATOM 823 C C . LEU A 1 96 ? 3.603 -6.592 -18.500 1.00 83.31 96 LEU A C 1
ATOM 825 O O . LEU A 1 96 ? 4.172 -7.652 -18.722 1.00 83.31 96 LEU A O 1
ATOM 829 N N . LEU A 1 97 ? 3.289 -5.729 -19.475 1.00 81.88 97 LEU A N 1
ATOM 830 C CA . LEU A 1 97 ? 3.658 -5.961 -20.874 1.00 81.88 97 LEU A CA 1
ATOM 831 C C . LEU A 1 97 ? 5.127 -5.632 -21.144 1.00 81.88 97 LEU A C 1
ATOM 833 O O . LEU A 1 97 ? 5.770 -6.332 -21.918 1.00 81.88 97 LEU A O 1
ATOM 837 N N . THR A 1 98 ? 5.655 -4.568 -20.533 1.00 82.94 98 THR A N 1
ATOM 838 C CA . THR A 1 98 ? 7.051 -4.146 -20.745 1.00 82.94 98 THR A CA 1
ATOM 839 C C . THR A 1 98 ? 8.018 -4.702 -19.702 1.00 82.94 98 THR A C 1
ATOM 841 O O . THR A 1 98 ? 9.224 -4.560 -19.871 1.00 82.94 98 THR A O 1
ATOM 844 N N . GLY A 1 99 ? 7.514 -5.289 -18.610 1.00 77.75 99 GLY A N 1
ATOM 845 C CA . GLY A 1 99 ? 8.330 -5.748 -17.479 1.00 77.75 99 GLY A CA 1
ATOM 846 C C . GLY A 1 99 ? 8.921 -4.610 -16.636 1.00 77.75 99 GLY A C 1
ATOM 847 O O . GLY A 1 99 ? 9.749 -4.853 -15.767 1.00 77.75 99 GLY A O 1
ATOM 848 N N . SER A 1 100 ? 8.516 -3.357 -16.879 1.00 80.81 100 SER A N 1
ATOM 849 C CA . SER A 1 100 ? 8.980 -2.208 -16.099 1.00 80.8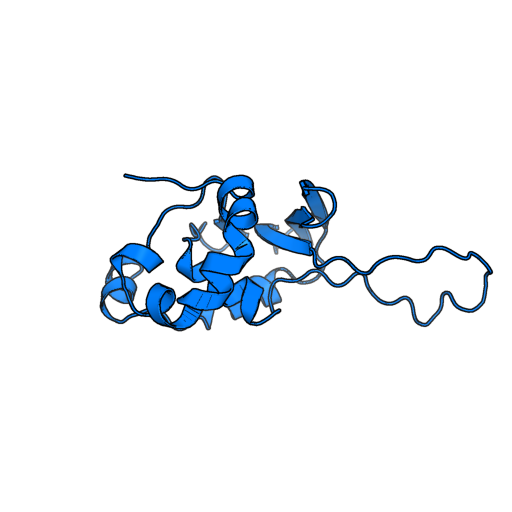1 100 SER A CA 1
ATOM 850 C C . SER A 1 100 ? 8.186 -2.095 -14.805 1.00 80.81 100 SER A C 1
ATOM 852 O O . SER A 1 100 ? 6.951 -2.022 -14.820 1.00 80.81 100 SER A O 1
ATOM 854 N N . HIS A 1 101 ? 8.891 -2.093 -13.681 1.00 87.12 101 HIS A N 1
ATOM 855 C CA . HIS A 1 101 ? 8.300 -2.136 -12.355 1.00 87.12 101 HIS A CA 1
ATOM 856 C C . HIS A 1 101 ? 9.080 -1.222 -11.409 1.00 87.12 101 HIS A C 1
ATOM 858 O O . HIS A 1 101 ? 10.234 -1.493 -11.079 1.00 87.12 101 HIS A O 1
ATOM 864 N N . CYS A 1 102 ? 8.436 -0.153 -10.954 1.00 86.88 102 CYS A N 1
ATOM 865 C CA . CYS A 1 102 ? 9.001 0.802 -10.013 1.00 86.88 102 CYS A CA 1
ATOM 866 C C . CYS A 1 102 ? 8.089 0.938 -8.794 1.00 86.88 102 CYS A C 1
ATOM 868 O O . CYS A 1 102 ? 6.858 0.902 -8.898 1.00 86.88 102 CYS A O 1
ATOM 870 N N . ALA A 1 103 ? 8.703 1.127 -7.637 1.00 89.88 103 ALA A N 1
ATOM 871 C CA . ALA A 1 103 ? 8.034 1.428 -6.392 1.00 89.88 103 ALA A CA 1
ATOM 872 C C . ALA A 1 103 ? 8.685 2.635 -5.726 1.00 89.88 103 ALA A C 1
ATOM 874 O O . ALA A 1 103 ? 9.912 2.724 -5.655 1.00 89.88 103 ALA A O 1
ATOM 875 N N . GLU A 1 104 ? 7.854 3.524 -5.189 1.00 91.12 104 GLU A N 1
ATOM 876 C CA . GLU A 1 104 ? 8.331 4.528 -4.246 1.00 91.12 104 GLU A CA 1
ATOM 877 C C . GLU A 1 104 ? 8.212 3.973 -2.836 1.00 91.12 104 GLU A C 1
ATOM 879 O O . GLU A 1 104 ? 7.179 3.416 -2.432 1.00 91.12 104 GLU A O 1
ATOM 884 N N . VAL A 1 105 ? 9.298 4.140 -2.099 1.00 91.00 105 VAL A N 1
ATOM 885 C CA . VAL A 1 105 ? 9.464 3.608 -0.762 1.00 91.00 105 VAL A CA 1
ATOM 886 C C . VAL A 1 105 ? 9.900 4.696 0.201 1.00 91.00 105 VAL A C 1
ATOM 888 O O . VAL A 1 105 ? 10.540 5.671 -0.183 1.00 91.00 105 VAL A O 1
ATOM 891 N N . TRP A 1 106 ? 9.542 4.533 1.466 1.00 90.56 106 TRP A N 1
ATOM 892 C CA . TRP A 1 106 ? 9.994 5.383 2.553 1.00 90.56 106 TRP A CA 1
ATOM 893 C C . TRP A 1 106 ? 11.009 4.634 3.403 1.00 90.56 106 TRP A C 1
ATOM 895 O O . TRP A 1 106 ? 10.696 3.574 3.954 1.00 90.56 106 TRP A O 1
ATOM 905 N N . ASP A 1 107 ? 12.209 5.194 3.522 1.00 85.81 107 ASP A N 1
ATOM 906 C CA . ASP A 1 107 ? 13.196 4.742 4.494 1.00 85.81 107 ASP A CA 1
ATOM 907 C C . ASP A 1 107 ? 12.932 5.458 5.821 1.00 85.81 107 ASP A C 1
ATOM 909 O O . ASP A 1 107 ? 13.087 6.678 5.947 1.00 85.81 107 ASP A O 1
ATOM 913 N N . GLN A 1 108 ? 12.515 4.684 6.823 1.00 80.19 108 GLN A N 1
ATOM 914 C CA . GLN A 1 108 ? 12.209 5.210 8.147 1.00 80.19 108 GLN A CA 1
ATOM 915 C C . GLN A 1 108 ? 13.441 5.808 8.842 1.00 80.19 108 GLN A C 1
ATOM 917 O O . GLN A 1 108 ? 13.296 6.743 9.626 1.00 80.19 108 GLN A O 1
ATOM 922 N N . SER A 1 109 ? 14.638 5.301 8.561 1.00 79.88 109 SER A N 1
ATOM 923 C CA . SER A 1 109 ? 15.867 5.736 9.224 1.00 79.88 109 SER A CA 1
ATOM 924 C C . SER A 1 109 ? 16.521 6.917 8.531 1.00 79.88 109 SER A C 1
ATOM 926 O O . SER A 1 109 ? 17.006 7.817 9.211 1.00 79.88 109 SER A O 1
ATOM 928 N N . ALA A 1 110 ? 16.475 6.958 7.200 1.00 80.00 110 ALA A N 1
ATOM 929 C CA . ALA A 1 110 ? 16.922 8.126 6.444 1.00 80.00 110 ALA A CA 1
ATOM 930 C C . ALA A 1 110 ? 15.881 9.261 6.416 1.00 80.00 110 ALA A C 1
ATOM 932 O O . ALA A 1 110 ? 16.214 10.378 6.023 1.00 80.00 110 ALA A O 1
ATOM 933 N N . CYS A 1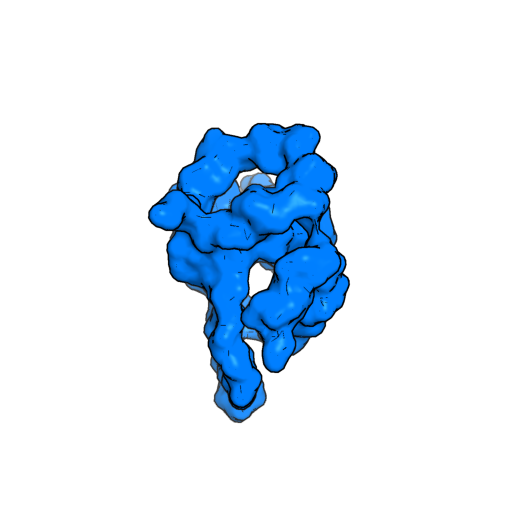 111 ? 14.632 8.996 6.830 1.00 83.50 111 CYS A N 1
ATOM 934 C CA . CYS A 1 111 ? 13.510 9.939 6.757 1.00 83.50 111 CYS A CA 1
ATOM 935 C C . CYS A 1 111 ? 13.352 10.515 5.337 1.00 83.50 111 CYS A C 1
ATOM 937 O O . CYS A 1 111 ? 13.182 11.720 5.130 1.00 83.50 111 CYS A O 1
ATOM 939 N N . HIS A 1 112 ? 13.476 9.642 4.337 1.00 86.44 112 HIS A N 1
ATOM 940 C CA . 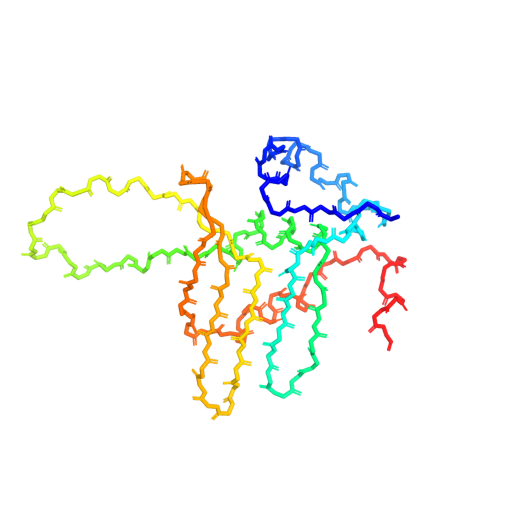HIS A 1 112 ? 13.523 10.038 2.938 1.00 86.44 112 HIS A CA 1
ATOM 941 C C . HIS A 1 112 ? 12.756 9.062 2.050 1.00 86.44 112 HIS A C 1
ATOM 943 O O . HIS A 1 112 ? 12.626 7.874 2.353 1.00 86.44 112 HIS A O 1
ATOM 949 N N . LYS A 1 113 ? 12.252 9.586 0.930 1.00 88.62 113 LYS A N 1
ATOM 950 C CA . LYS A 1 113 ? 11.614 8.790 -0.119 1.00 88.62 113 LYS A CA 1
ATOM 951 C C . LYS A 1 113 ? 12.658 8.306 -1.119 1.00 88.62 113 LYS A C 1
ATOM 953 O O . LYS A 1 113 ? 13.538 9.068 -1.499 1.00 88.62 113 LYS A O 1
ATOM 958 N N . GLN A 1 114 ? 12.543 7.076 -1.584 1.00 86.50 114 GLN A N 1
ATOM 959 C CA . GLN A 1 114 ? 13.445 6.509 -2.576 1.00 86.50 114 GLN A CA 1
ATOM 960 C C . GLN A 1 114 ? 12.641 5.791 -3.656 1.00 86.50 114 GLN A C 1
ATOM 962 O O . GLN A 1 114 ? 11.633 5.150 -3.367 1.00 86.50 114 GLN A O 1
ATOM 967 N N . SER A 1 115 ? 13.109 5.875 -4.899 1.00 85.62 115 SER A N 1
ATOM 968 C CA . SER A 1 115 ? 12.569 5.076 -5.996 1.00 85.62 115 SER A CA 1
ATOM 969 C C . SER A 1 115 ? 13.378 3.791 -6.130 1.00 85.62 115 SER A C 1
ATOM 971 O O . SER A 1 115 ? 14.611 3.818 -6.111 1.00 85.62 115 SER A O 1
ATOM 973 N N . THR A 1 116 ? 12.696 2.656 -6.237 1.00 81.56 116 THR A N 1
ATOM 974 C CA . THR A 1 116 ? 13.319 1.330 -6.327 1.00 81.56 116 THR A CA 1
ATOM 975 C C . THR A 1 116 ? 12.653 0.503 -7.416 1.00 81.56 116 THR A C 1
ATOM 977 O O . THR A 1 116 ? 11.451 0.625 -7.653 1.00 81.56 116 THR A O 1
ATOM 980 N N . GLN A 1 117 ? 13.427 -0.344 -8.091 1.00 82.81 117 GLN A N 1
ATOM 981 C CA . GLN A 1 117 ? 12.866 -1.340 -9.000 1.00 82.81 117 GLN A CA 1
ATOM 982 C C . GLN A 1 117 ? 12.387 -2.553 -8.201 1.00 82.81 117 GLN A C 1
ATOM 984 O O . GLN A 1 117 ? 13.013 -2.931 -7.211 1.00 82.81 117 GLN A O 1
ATOM 989 N N . ILE A 1 118 ? 11.264 -3.146 -8.612 1.00 82.38 118 ILE A N 1
ATOM 990 C CA . ILE A 1 118 ? 10.698 -4.334 -7.959 1.00 82.38 118 ILE A CA 1
ATOM 991 C C . ILE A 1 118 ? 10.496 -5.457 -8.977 1.00 82.38 118 ILE A C 1
ATOM 993 O O . ILE A 1 118 ? 9.891 -5.248 -10.016 1.00 82.38 118 ILE A O 1
ATOM 997 N N . ASP A 1 119 ? 10.913 -6.682 -8.673 1.00 71.44 119 ASP A N 1
ATOM 998 C CA . ASP A 1 119 ? 10.836 -7.771 -9.665 1.00 71.44 119 ASP A CA 1
ATOM 999 C C . ASP A 1 119 ? 9.431 -8.383 -9.802 1.00 71.44 119 ASP A C 1
ATOM 1001 O O . ASP A 1 119 ? 9.087 -8.995 -10.813 1.00 71.44 119 ASP A O 1
ATOM 1005 N N . HIS A 1 120 ? 8.585 -8.243 -8.777 1.00 77.94 120 HIS A N 1
ATOM 1006 C CA . HIS A 1 120 ? 7.325 -8.988 -8.671 1.00 77.94 120 HIS A CA 1
ATOM 1007 C C . HIS A 1 120 ? 6.123 -8.093 -8.349 1.00 77.94 120 HIS A C 1
ATOM 1009 O O . HIS A 1 120 ? 5.454 -8.278 -7.332 1.00 77.94 120 HIS A O 1
ATOM 1015 N N . ALA A 1 121 ? 5.794 -7.144 -9.230 1.00 81.50 121 ALA A N 1
ATOM 1016 C CA . ALA A 1 121 ? 4.655 -6.233 -9.051 1.00 81.50 121 ALA A CA 1
ATOM 1017 C C . ALA A 1 121 ? 3.306 -6.947 -8.806 1.00 81.50 121 ALA A C 1
ATOM 1019 O O . ALA A 1 121 ? 2.479 -6.473 -8.025 1.00 81.50 121 ALA A O 1
ATOM 1020 N N . LEU A 1 122 ? 3.098 -8.123 -9.413 1.00 80.12 122 LEU A N 1
ATOM 1021 C CA . LEU A 1 122 ? 1.903 -8.946 -9.188 1.00 80.12 122 LEU A CA 1
ATOM 1022 C C . LEU A 1 122 ? 1.759 -9.404 -7.735 1.00 80.12 122 LEU A C 1
ATOM 1024 O O . LEU A 1 122 ? 0.643 -9.435 -7.222 1.00 80.12 122 LEU A O 1
ATOM 1028 N N . ARG A 1 123 ? 2.870 -9.715 -7.054 1.00 84.62 123 ARG A N 1
ATOM 1029 C CA . ARG A 1 123 ? 2.846 -10.102 -5.638 1.00 84.62 123 ARG A CA 1
ATOM 1030 C C . ARG A 1 123 ? 2.244 -8.979 -4.802 1.00 84.62 123 ARG A C 1
ATOM 1032 O O . ARG A 1 123 ? 1.330 -9.225 -4.026 1.00 84.62 123 ARG A O 1
ATOM 1039 N N . TYR A 1 124 ? 2.699 -7.747 -5.016 1.00 85.31 124 TYR A N 1
ATOM 1040 C CA . TYR A 1 124 ? 2.176 -6.580 -4.308 1.00 85.31 124 TYR A CA 1
ATOM 1041 C C . TYR A 1 124 ? 0.691 -6.332 -4.602 1.00 85.31 124 TYR A C 1
ATOM 1043 O O . TYR A 1 124 ? -0.072 -6.037 -3.681 1.00 85.31 124 TYR A O 1
ATOM 1051 N N . TRP A 1 125 ? 0.272 -6.499 -5.861 1.00 84.25 125 TRP A N 1
ATOM 1052 C CA . TRP A 1 125 ? -1.127 -6.361 -6.276 1.00 84.25 125 TRP A CA 1
ATOM 1053 C C . TRP A 1 125 ? -2.049 -7.403 -5.636 1.00 84.25 125 TRP A C 1
ATOM 1055 O O . TRP A 1 125 ? -3.134 -7.065 -5.161 1.00 84.25 125 TRP A O 1
ATOM 1065 N N . ILE A 1 126 ? -1.619 -8.665 -5.596 1.00 84.31 126 ILE A N 1
ATOM 1066 C CA . ILE A 1 126 ? -2.383 -9.752 -4.974 1.00 84.31 126 ILE A CA 1
ATOM 1067 C C . ILE A 1 126 ? -2.495 -9.514 -3.469 1.00 84.31 126 ILE A C 1
ATOM 1069 O O . ILE A 1 126 ? -3.600 -9.582 -2.939 1.00 84.31 126 ILE A O 1
ATOM 1073 N N . THR A 1 127 ? -1.399 -9.154 -2.793 1.00 86.25 127 THR A N 1
ATOM 1074 C CA . THR A 1 127 ? -1.434 -8.796 -1.368 1.00 86.25 127 THR A CA 1
ATOM 1075 C C . THR A 1 127 ? -2.453 -7.690 -1.099 1.00 86.25 127 THR A C 1
ATOM 1077 O O . THR A 1 127 ? -3.256 -7.813 -0.180 1.00 86.25 127 THR A O 1
ATOM 1080 N N . TYR A 1 128 ? -2.467 -6.637 -1.923 1.00 87.94 128 TYR A N 1
ATOM 1081 C CA . TYR A 1 128 ? -3.453 -5.564 -1.802 1.00 87.94 128 TYR A CA 1
ATOM 1082 C C . TYR A 1 128 ? -4.895 -6.073 -1.954 1.00 87.94 128 TYR A C 1
ATOM 1084 O O . TYR A 1 128 ? -5.776 -5.710 -1.177 1.00 87.94 128 TYR A O 1
ATOM 1092 N N . ARG A 1 129 ? -5.151 -6.943 -2.936 1.00 85.38 129 ARG A N 1
ATOM 1093 C CA . ARG A 1 129 ? -6.486 -7.518 -3.151 1.00 85.38 129 ARG A CA 1
ATOM 1094 C C . ARG A 1 129 ? -6.969 -8.408 -2.007 1.00 85.38 129 ARG A C 1
ATOM 1096 O O . ARG A 1 129 ? -8.175 -8.568 -1.860 1.00 85.38 129 ARG A O 1
ATOM 1103 N N . LEU A 1 130 ? -6.053 -8.983 -1.234 1.00 86.38 130 LEU A N 1
ATOM 1104 C CA . LEU A 1 130 ? -6.364 -9.858 -0.103 1.00 86.38 130 LEU A CA 1
ATOM 1105 C C . LEU A 1 130 ? -6.591 -9.095 1.214 1.00 86.38 130 LEU A C 1
ATOM 1107 O O . LEU A 1 130 ? -6.886 -9.727 2.228 1.00 86.38 130 LEU A O 1
ATOM 1111 N N . LEU A 1 131 ? -6.463 -7.762 1.223 1.00 86.25 131 LEU A N 1
ATOM 1112 C CA . LEU A 1 131 ? -6.690 -6.958 2.422 1.00 86.25 131 LEU A CA 1
ATOM 1113 C C . LEU A 1 131 ? -8.131 -7.080 2.923 1.00 86.25 131 LEU A C 1
ATOM 1115 O O . LEU A 1 131 ? -9.095 -7.004 2.159 1.00 86.25 131 LEU A O 1
ATOM 1119 N N . GLN A 1 132 ? -8.276 -7.195 4.241 1.00 81.06 132 GLN A N 1
ATOM 1120 C CA . GLN A 1 132 ? -9.583 -7.206 4.883 1.00 81.06 132 GLN A CA 1
ATOM 1121 C C . GLN A 1 132 ? -10.031 -5.769 5.128 1.00 81.06 132 GLN A C 1
ATOM 1123 O O . GLN A 1 132 ? -9.495 -5.066 5.984 1.00 81.06 132 GLN A O 1
ATOM 1128 N N . LYS A 1 133 ? -11.024 -5.323 4.359 1.00 83.56 133 LYS A N 1
ATOM 1129 C CA . LYS A 1 133 ? -11.615 -3.988 4.500 1.00 83.56 133 LYS A CA 1
ATOM 1130 C C . LYS A 1 133 ? -12.874 -4.049 5.367 1.00 83.56 133 LYS A C 1
ATOM 1132 O O . LYS A 1 133 ? -13.638 -5.009 5.221 1.00 83.56 133 LYS A O 1
ATOM 1137 N N . PRO A 1 134 ? -13.141 -3.038 6.212 1.00 81.62 134 PRO A N 1
ATOM 1138 C CA . PRO A 1 134 ? -14.394 -2.967 6.960 1.00 81.62 134 PRO A CA 1
ATOM 1139 C C . PRO A 1 134 ? -15.598 -2.921 6.002 1.00 81.62 134 PRO A C 1
ATOM 1141 O O . PRO A 1 134 ? -15.517 -2.337 4.920 1.00 81.62 134 PRO A O 1
ATOM 1144 N N . ALA A 1 135 ? -16.717 -3.545 6.391 1.00 68.06 135 ALA A N 1
ATOM 1145 C CA . ALA A 1 135 ? -17.860 -3.828 5.509 1.00 68.06 135 ALA A CA 1
ATOM 1146 C C . ALA A 1 135 ? -18.404 -2.593 4.762 1.00 68.06 135 ALA A C 1
ATOM 1148 O O . ALA A 1 135 ? -18.717 -2.676 3.579 1.00 68.06 135 ALA A O 1
ATOM 1149 N N . ASN A 1 136 ? -18.422 -1.426 5.413 1.00 62.94 136 ASN A N 1
ATOM 1150 C CA . ASN A 1 136 ? -18.925 -0.178 4.822 1.00 62.94 136 ASN A CA 1
ATOM 1151 C C . ASN A 1 136 ? -17.973 0.468 3.797 1.00 62.94 136 ASN A C 1
ATOM 1153 O O . ASN A 1 136 ? -18.373 1.382 3.085 1.00 62.94 136 ASN A O 1
ATOM 1157 N N . VAL A 1 137 ? -16.716 0.021 3.719 1.00 60.53 137 VAL A N 1
ATOM 1158 C CA . VAL A 1 137 ? -15.722 0.518 2.751 1.00 60.53 137 VAL A CA 1
ATOM 1159 C C . VAL A 1 137 ? -15.751 -0.302 1.458 1.00 60.53 137 VAL A C 1
ATOM 1161 O O . VAL A 1 137 ? -15.394 0.209 0.399 1.00 60.53 137 VAL A O 1
ATOM 1164 N N . GLN A 1 138 ? -16.212 -1.556 1.509 1.00 54.94 138 GLN A N 1
ATOM 1165 C CA . GLN A 1 138 ? -16.245 -2.458 0.350 1.00 54.94 138 GLN A CA 1
ATOM 1166 C C . GLN A 1 138 ? -17.178 -1.955 -0.764 1.00 54.94 138 GLN A C 1
ATOM 1168 O O . GLN A 1 138 ? -16.871 -2.127 -1.941 1.00 54.94 138 GLN A O 1
ATOM 1173 N N . THR A 1 139 ? -18.255 -1.252 -0.409 1.00 43.44 139 THR A N 1
ATOM 1174 C CA . THR A 1 139 ? -19.244 -0.683 -1.339 1.00 43.44 139 THR A CA 1
ATOM 1175 C C . THR A 1 139 ? -18.720 0.476 -2.187 1.00 43.44 139 THR A C 1
ATOM 1177 O O . THR A 1 139 ? -19.338 0.811 -3.188 1.00 43.44 139 THR A O 1
ATOM 1180 N N . ILE A 1 140 ? -17.594 1.094 -1.814 1.00 46.41 140 ILE A N 1
ATOM 1181 C CA . ILE A 1 140 ? -17.026 2.255 -2.529 1.00 46.41 140 ILE A CA 1
ATOM 1182 C C . ILE A 1 140 ? -16.167 1.812 -3.732 1.00 46.41 140 ILE A C 1
ATOM 1184 O O . ILE A 1 140 ? -15.897 2.604 -4.631 1.00 46.41 140 ILE A O 1
ATOM 1188 N N . TYR A 1 141 ? -15.739 0.545 -3.766 1.00 44.22 141 TYR A N 1
ATOM 1189 C CA . TYR A 1 141 ? -14.834 0.004 -4.790 1.00 44.22 141 TYR A CA 1
ATOM 1190 C C . TYR A 1 141 ? -15.488 -0.982 -5.770 1.00 44.22 141 TYR A C 1
ATOM 1192 O O . TYR A 1 141 ? -14.782 -1.485 -6.650 1.00 44.22 141 TYR A O 1
ATOM 1200 N N . ALA A 1 142 ? -16.775 -1.297 -5.591 1.00 38.34 142 ALA A N 1
ATOM 1201 C CA . ALA A 1 142 ? -17.561 -2.120 -6.515 1.00 38.34 142 ALA A CA 1
ATOM 1202 C C . ALA A 1 142 ? -18.062 -1.269 -7.690 1.00 38.34 142 ALA A C 1
ATOM 1204 O O . ALA A 1 142 ? -17.943 -1.745 -8.842 1.00 38.34 142 ALA A O 1
#

Secondary structure (DSSP, 8-state):
--EEPHHHHHTTHHHHHHTHHHHHH-HHHHT-EEEEEEEEEETSPPEEEEHHHHHHHHHTTTTEE-----TTGGGS--------PPEEEEEEEEETTTTEEEEEEEETTTTEEEEEE-S-HHHHHHHHHT----HHHHTT--

Foldseek 3Di:
DAEAEPLRCLVCVVVCVVCVVVQQQDQVSQARFYPQFWEDEPPDDIGGHHPNLQSVCVVVVLFWDFDPPPPVPVVDDDDDPPPRFTKGWRYWDHYPVVQWIKTWIAGSVVRDIDIDGDNCSVSVVVSSVPDDHHPVVVVVVD

Radius of gyration: 16.39 Å; chains: 1; bounding box: 55×32×40 Å

Sequence (142 aa):
MQTLTIPQIFSRWSFYQYHYQSLIQQPECYTILVENAFITVFPFRKVQLYLGDLLQLWFSRHWQVQPTCQLFENLLQVTKNLQHTPVFVYQIQANLLTGSHCAEVWDQSACHKQSTQIDHALRYWITYRLLQKPANVQTIYA